Protein AF-A0A6V7K087-F1 (afdb_monomer_lite)

InterPro domains:
  IPR008580 PPPDE peptidase domain [PF05903] (1-78)
  IPR008580 PPPDE peptidase domain [PS51858] (1-78)
  IPR008580 PPPDE peptidase domain [PTHR12378] (1-77)
  IPR008580 PPPDE peptidase domain [SM01179] (1-78)
  IPR042266 PPPDE peptidase domain superfamily [G3DSA:3.90.1720.30] (1-78)

Organism: NCBI:txid1563983

Radius of gyration: 13.02 Å; chains: 1; bounding box: 31×25×28 Å

pLDDT: mean 95.35, std 3.65, range [83.94, 98.25]

Foldseek 3Di:
DFAAADQDQWFSDDDDDPQPCVVVPPVDGDDDDDDLDDDPDDPVRLVVVVVVVSNVRGNNPDDPPPHGRVVVVVVSRD

Sequence (78 aa):
YAYGGHSLPITGIFEITPRDAEELGEQFRFRQSVHIGYTDFTEEDVTRIVSELGKDFRGDRYHLMNKNCNHFSSQLTQ

Secondary structure (DSSP, 8-state):
-EE---SSSSB-EE---TT--GGG-TT---------------HHHHHHHHHHHHHHSBGGG-BTTTBSHHHHHHHHT-

Structure (mmCIF, N/CA/C/O backbone):
data_AF-A0A6V7K087-F1
#
_entry.id   AF-A0A6V7K087-F1
#
loop_
_atom_site.group_PDB
_atom_site.id
_atom_site.type_symbol
_atom_site.label_atom_id
_atom_site.label_alt_id
_atom_site.label_comp_id
_atom_site.label_asym_id
_atom_site.label_entity_id
_atom_site.label_seq_id
_atom_site.pdbx_PDB_ins_code
_atom_site.Cartn_x
_atom_site.Cartn_y
_atom_site.Cartn_z
_atom_site.occupancy
_atom_site.B_iso_or_equiv
_atom_site.auth_seq_id
_atom_site.auth_comp_id
_atom_site.auth_asym_id
_atom_site.auth_atom_id
_atom_site.pdbx_PDB_model_num
ATOM 1 N N . TYR A 1 1 ? -4.100 4.790 1.422 1.00 95.44 1 TYR A N 1
ATOM 2 C CA . TYR A 1 1 ? -3.530 3.449 1.185 1.00 95.44 1 TYR A CA 1
ATOM 3 C C . TYR A 1 1 ? -3.309 3.203 -0.297 1.00 95.44 1 TYR A C 1
ATOM 5 O O . TYR A 1 1 ? -4.154 3.583 -1.103 1.00 95.44 1 TYR A O 1
ATOM 13 N N . ALA A 1 2 ? -2.208 2.545 -0.642 1.00 95.69 2 ALA A N 1
ATOM 14 C CA . ALA A 1 2 ? -1.873 2.069 -1.982 1.00 95.69 2 ALA A CA 1
ATOM 15 C C . ALA A 1 2 ? -1.209 0.686 -1.881 1.00 95.69 2 ALA A C 1
ATOM 17 O O . ALA A 1 2 ? -0.750 0.313 -0.807 1.00 95.69 2 ALA A O 1
ATOM 18 N N . TYR A 1 3 ? -1.159 -0.068 -2.981 1.00 97.50 3 TYR A N 1
ATOM 19 C CA . TYR A 1 3 ? -0.489 -1.371 -3.044 1.00 97.50 3 TYR A CA 1
ATOM 20 C C . TYR A 1 3 ? 0.586 -1.365 -4.130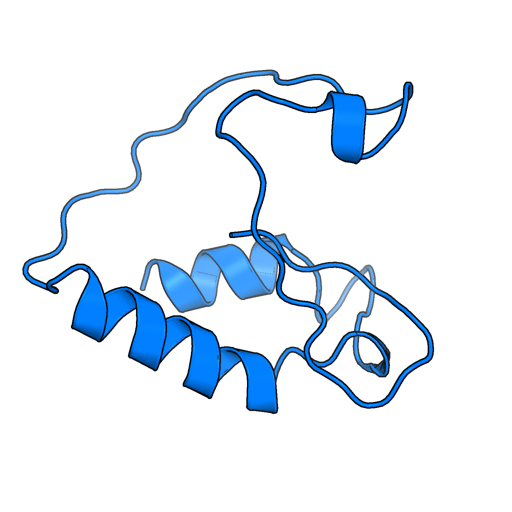 1.00 97.50 3 TYR A C 1
ATOM 22 O O . TYR A 1 3 ? 0.297 -1.050 -5.288 1.00 97.50 3 TYR A O 1
ATOM 30 N N . GLY A 1 4 ? 1.812 -1.720 -3.749 1.00 96.44 4 GLY A N 1
ATOM 31 C CA . GLY A 1 4 ? 2.987 -1.748 -4.614 1.00 96.44 4 GLY A CA 1
ATOM 32 C C . GLY A 1 4 ? 3.749 -3.067 -4.520 1.00 96.44 4 GLY A C 1
ATOM 33 O O . GLY A 1 4 ? 3.628 -3.818 -3.552 1.00 96.44 4 GLY A O 1
ATOM 34 N N . GLY A 1 5 ? 4.523 -3.358 -5.563 1.00 96.50 5 GLY A N 1
ATOM 35 C CA . GLY A 1 5 ? 5.343 -4.562 -5.645 1.00 96.50 5 GLY A CA 1
ATOM 36 C C . GLY A 1 5 ? 6.753 -4.355 -5.110 1.00 96.50 5 GLY A C 1
ATOM 37 O O . GLY A 1 5 ? 7.392 -3.348 -5.403 1.00 96.50 5 GLY A O 1
ATOM 38 N N . HIS A 1 6 ? 7.253 -5.341 -4.371 1.00 96.38 6 HIS A N 1
ATOM 39 C CA . HIS A 1 6 ? 8.645 -5.424 -3.921 1.00 96.38 6 HIS A CA 1
ATOM 40 C C . HIS A 1 6 ? 9.016 -6.882 -3.620 1.00 96.38 6 HIS A C 1
ATOM 42 O O . HIS A 1 6 ? 8.142 -7.710 -3.410 1.00 96.38 6 HIS A O 1
ATOM 48 N N . SER A 1 7 ? 10.299 -7.229 -3.528 1.00 96.81 7 SER A N 1
ATOM 49 C CA . SER A 1 7 ? 10.741 -8.631 -3.379 1.00 96.81 7 SER A CA 1
ATOM 50 C C . SER A 1 7 ? 10.527 -9.255 -1.990 1.00 96.81 7 SER A C 1
AT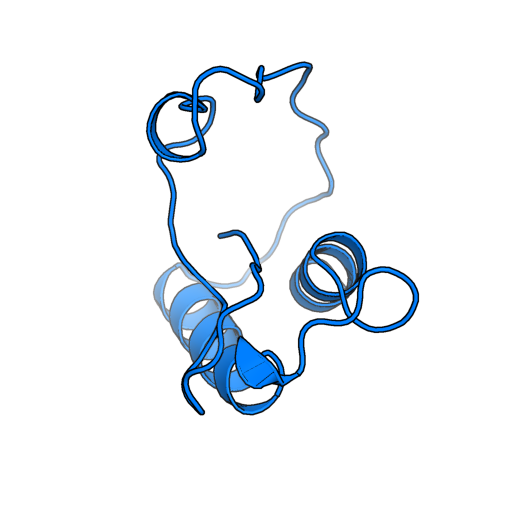OM 52 O O . SER A 1 7 ? 10.662 -10.467 -1.840 1.00 96.81 7 SER A O 1
ATOM 54 N N . LEU A 1 8 ? 10.225 -8.456 -0.964 1.00 96.69 8 LEU A N 1
ATOM 55 C CA . LEU A 1 8 ? 10.097 -8.937 0.414 1.00 96.69 8 LEU A CA 1
ATOM 56 C C . LEU A 1 8 ? 8.736 -9.614 0.687 1.00 96.69 8 LEU A C 1
ATOM 58 O O . LEU A 1 8 ? 7.710 -9.119 0.215 1.00 96.69 8 LEU A O 1
ATOM 62 N N . PRO A 1 9 ? 8.688 -10.674 1.522 1.00 96.81 9 PRO A N 1
ATOM 63 C CA . PRO A 1 9 ? 7.471 -11.420 1.862 1.00 96.81 9 PRO A CA 1
ATOM 64 C C . PRO A 1 9 ? 6.587 -10.713 2.909 1.00 96.81 9 PRO A C 1
ATOM 66 O O . PRO A 1 9 ? 5.999 -11.358 3.776 1.00 96.81 9 PRO A O 1
ATOM 69 N N . ILE A 1 10 ? 6.517 -9.385 2.844 1.00 97.50 10 ILE A N 1
ATOM 70 C CA . ILE A 1 10 ? 5.732 -8.512 3.728 1.00 97.50 10 ILE A CA 1
ATOM 71 C C . ILE A 1 10 ? 4.623 -7.822 2.928 1.00 97.50 10 ILE A C 1
ATOM 73 O O . ILE A 1 10 ? 4.600 -7.915 1.698 1.00 97.50 10 ILE A O 1
ATOM 77 N N . THR A 1 11 ? 3.691 -7.156 3.617 1.00 98.25 11 THR A N 1
ATOM 78 C CA . THR A 1 11 ? 2.636 -6.368 2.961 1.00 98.25 11 THR A CA 1
ATOM 79 C C . THR A 1 11 ? 3.246 -5.384 1.966 1.00 98.25 11 THR A C 1
ATOM 81 O O . THR A 1 11 ? 4.217 -4.705 2.283 1.00 98.25 11 THR A O 1
ATOM 84 N N . GLY A 1 12 ? 2.676 -5.326 0.766 1.00 98.12 12 GLY A N 1
ATOM 85 C CA . GLY A 1 12 ? 2.976 -4.275 -0.202 1.00 98.12 12 GLY A CA 1
ATOM 86 C C . GLY A 1 12 ? 2.033 -3.085 -0.057 1.00 98.12 12 GLY A C 1
ATOM 87 O O . GLY A 1 12 ? 2.063 -2.192 -0.900 1.00 98.12 12 GLY A O 1
ATOM 88 N N . ILE A 1 13 ? 1.130 -3.107 0.932 1.00 98.19 13 ILE A N 1
ATOM 89 C CA . ILE A 1 13 ? 0.251 -1.980 1.232 1.00 98.19 13 ILE A CA 1
ATOM 90 C C . ILE A 1 13 ? 1.042 -0.934 2.008 1.00 98.19 13 ILE A C 1
ATOM 92 O O . ILE A 1 13 ? 1.693 -1.256 3.000 1.00 98.19 13 ILE A O 1
ATOM 96 N N . PHE A 1 14 ? 0.933 0.315 1.578 1.00 95.88 14 PHE A N 1
ATOM 97 C CA . PHE A 1 14 ? 1.548 1.460 2.231 1.00 95.88 14 PHE A CA 1
ATOM 98 C C . PHE A 1 14 ? 0.602 2.663 2.248 1.00 95.88 14 PHE A C 1
ATOM 100 O O . PHE A 1 14 ? -0.425 2.708 1.556 1.00 95.88 14 PHE A O 1
ATOM 107 N N . GLU A 1 15 ? 0.944 3.639 3.075 1.00 94.44 15 GLU A N 1
ATOM 108 C CA . GLU A 1 15 ? 0.240 4.907 3.198 1.00 94.44 15 GLU A CA 1
ATOM 109 C C . GLU A 1 15 ? 1.015 6.001 2.478 1.00 94.44 15 GLU A C 1
ATOM 111 O O . GLU A 1 15 ? 2.239 5.982 2.453 1.00 94.44 15 GLU A O 1
ATOM 116 N N . ILE A 1 16 ? 0.273 6.924 1.873 1.00 91.56 16 ILE A N 1
ATOM 117 C CA . ILE A 1 16 ? 0.798 8.143 1.262 1.00 91.56 16 ILE A CA 1
ATOM 118 C C . ILE A 1 16 ? -0.143 9.275 1.626 1.00 91.56 16 ILE A C 1
ATOM 120 O O . ILE A 1 16 ? -1.363 9.068 1.728 1.00 91.56 16 ILE A O 1
ATOM 124 N N . THR A 1 17 ? 0.412 10.472 1.770 1.00 92.88 17 THR A N 1
ATOM 125 C CA . THR A 1 17 ? -0.402 11.672 1.939 1.00 92.88 17 THR A CA 1
ATOM 126 C C . THR A 1 17 ? -1.285 11.858 0.697 1.00 92.88 17 THR A C 1
ATOM 128 O O . THR A 1 17 ? -0.799 11.782 -0.435 1.00 92.88 17 THR A O 1
ATOM 131 N N . PRO A 1 18 ? -2.604 12.084 0.843 1.00 93.44 18 PRO A N 1
ATOM 132 C CA . PRO A 1 18 ? -3.477 12.267 -0.308 1.00 93.44 18 PRO A CA 1
ATOM 133 C C . PRO A 1 18 ? -2.988 13.392 -1.228 1.00 93.44 18 PRO A C 1
ATOM 135 O O . PRO A 1 18 ? -2.774 14.515 -0.781 1.00 93.44 18 PRO A O 1
ATOM 138 N N . ARG A 1 19 ? -2.911 13.101 -2.535 1.00 90.56 19 ARG A N 1
ATOM 139 C CA . ARG A 1 19 ? -2.432 14.005 -3.607 1.00 90.56 19 ARG A CA 1
ATOM 140 C C . ARG A 1 19 ? -0.927 14.279 -3.607 1.00 90.56 19 ARG A C 1
ATOM 142 O O . ARG A 1 19 ? -0.470 14.936 -4.539 1.00 90.56 19 ARG A O 1
ATOM 149 N N . ASP A 1 20 ? -0.184 13.743 -2.647 1.00 88.75 20 ASP A N 1
ATOM 150 C CA . ASP A 1 20 ? 1.269 13.757 -2.680 1.00 88.75 20 ASP A CA 1
ATOM 151 C C . ASP A 1 20 ? 1.767 12.581 -3.529 1.00 88.75 20 ASP A C 1
ATOM 153 O O . ASP A 1 20 ? 1.628 11.413 -3.166 1.00 88.75 20 ASP A O 1
ATOM 157 N N . ALA A 1 21 ? 2.253 12.898 -4.727 1.00 85.38 21 ALA A N 1
ATOM 158 C CA . ALA A 1 21 ? 2.830 11.919 -5.641 1.00 85.38 21 ALA A CA 1
ATOM 159 C C . ALA A 1 21 ? 4.365 11.945 -5.622 1.00 85.38 21 ALA A C 1
ATOM 161 O O . ALA A 1 21 ? 4.975 11.117 -6.299 1.00 85.38 21 ALA A O 1
ATOM 162 N N . GLU A 1 22 ? 4.988 12.864 -4.873 1.00 85.62 22 GLU A N 1
ATOM 163 C CA . GLU A 1 22 ? 6.448 13.015 -4.847 1.00 85.62 22 GLU A CA 1
ATOM 164 C C . GLU A 1 22 ? 7.109 11.767 -4.252 1.00 85.62 22 GLU A C 1
ATOM 166 O O . GLU A 1 22 ? 8.109 11.281 -4.782 1.00 85.62 22 GLU A O 1
ATOM 171 N N . GLU A 1 23 ? 6.472 11.162 -3.244 1.00 83.94 23 GLU A N 1
ATOM 172 C CA . GLU A 1 23 ? 6.919 9.913 -2.611 1.00 83.94 23 GLU A CA 1
ATOM 173 C C . GLU A 1 23 ? 6.910 8.696 -3.556 1.00 83.94 23 GLU A C 1
ATOM 175 O O . GLU A 1 23 ? 7.611 7.714 -3.314 1.00 83.94 23 GLU A O 1
ATOM 180 N N . LEU A 1 24 ? 6.143 8.745 -4.652 1.00 85.94 24 LEU A N 1
ATOM 181 C CA . LEU A 1 24 ? 6.078 7.668 -5.650 1.00 85.94 24 LEU A CA 1
ATOM 182 C C . LEU A 1 24 ? 7.142 7.820 -6.750 1.00 85.94 24 LEU A C 1
ATOM 184 O O . LEU A 1 24 ? 7.384 6.879 -7.511 1.00 85.94 24 LEU A O 1
ATOM 188 N N . GLY A 1 25 ? 7.780 8.990 -6.835 1.00 87.06 25 GLY A N 1
ATOM 189 C CA . GLY A 1 25 ? 8.782 9.345 -7.834 1.00 87.06 25 GLY A CA 1
ATOM 190 C C . GLY A 1 25 ? 8.264 10.290 -8.923 1.00 87.06 25 GLY A C 1
ATOM 191 O O . GLY A 1 25 ? 7.069 10.394 -9.193 1.00 87.06 25 GLY A O 1
ATOM 192 N N . GLU A 1 26 ? 9.198 10.948 -9.612 1.00 88.25 26 GLU A N 1
ATOM 193 C CA . GLU A 1 26 ? 8.937 12.062 -10.547 1.00 88.25 26 GLU A CA 1
ATOM 194 C C . GLU A 1 26 ? 8.012 11.722 -11.733 1.00 88.25 26 GLU A C 1
ATOM 196 O O . GLU A 1 26 ? 7.474 12.608 -12.401 1.00 88.25 26 GLU A O 1
ATOM 201 N N . GLN A 1 27 ? 7.827 10.432 -12.021 1.00 90.19 27 GLN A N 1
ATOM 202 C CA . GLN A 1 27 ? 6.974 9.950 -13.108 1.00 90.19 27 GLN A CA 1
ATOM 203 C C . GLN A 1 27 ? 5.483 9.957 -12.747 1.00 90.19 27 GLN A C 1
ATOM 205 O O . GLN A 1 27 ? 4.636 9.852 -13.638 1.00 90.19 27 GLN A O 1
ATOM 210 N N . PHE A 1 28 ? 5.144 10.085 -11.464 1.00 89.50 28 PHE A N 1
ATOM 211 C CA . PHE A 1 28 ? 3.768 10.048 -10.994 1.00 89.50 28 PHE A CA 1
ATOM 212 C C . PHE A 1 28 ? 3.215 11.457 -10.810 1.00 89.50 28 PHE A C 1
ATOM 214 O O . PHE A 1 28 ? 3.869 12.360 -10.297 1.00 89.50 28 PHE A O 1
ATOM 221 N N . ARG A 1 29 ? 1.971 11.657 -11.250 1.00 91.88 29 ARG A N 1
ATOM 222 C CA . ARG A 1 29 ? 1.241 12.913 -11.068 1.00 91.88 29 ARG A CA 1
ATOM 223 C C . ARG A 1 29 ? -0.179 12.617 -10.634 1.00 91.88 29 ARG A C 1
ATOM 225 O O . ARG A 1 29 ? -0.861 11.786 -11.237 1.00 91.88 29 ARG A O 1
ATOM 232 N N . PHE A 1 30 ? -0.644 13.337 -9.620 1.00 93.44 30 PHE A N 1
ATOM 233 C CA . PHE A 1 30 ? -2.048 13.312 -9.245 1.00 93.44 30 PHE A CA 1
ATOM 234 C C . PHE A 1 30 ? -2.900 13.876 -10.389 1.00 93.44 30 PHE A C 1
ATOM 236 O O . PHE A 1 30 ? -2.649 14.974 -10.884 1.00 93.44 30 PHE A O 1
ATOM 243 N N . ARG A 1 31 ? -3.919 13.120 -10.810 1.00 94.62 31 ARG A N 1
ATOM 244 C CA . ARG A 1 31 ? -4.840 13.541 -11.874 1.00 94.62 31 ARG A CA 1
ATOM 245 C C . ARG A 1 31 ? -6.153 14.087 -11.324 1.00 94.62 31 ARG A C 1
ATOM 247 O O . ARG A 1 31 ? -6.593 15.146 -11.753 1.00 94.62 31 ARG A O 1
ATOM 254 N N . GLN A 1 32 ? -6.811 13.333 -10.445 1.00 96.19 32 GLN A N 1
ATOM 255 C CA . GLN A 1 32 ? -8.127 13.672 -9.901 1.00 96.19 32 GLN A CA 1
ATOM 256 C C . GLN A 1 32 ? -8.469 12.812 -8.681 1.00 96.19 32 GLN A C 1
ATOM 258 O O . GLN A 1 32 ? -7.906 11.733 -8.495 1.00 96.19 32 GLN A O 1
ATOM 263 N N . SER A 1 33 ? -9.444 13.269 -7.896 1.00 95.81 33 SER A N 1
ATOM 264 C CA . SER A 1 33 ? -10.095 12.480 -6.849 1.00 95.81 33 SER A CA 1
ATOM 265 C C . SER A 1 33 ? -11.452 11.999 -7.356 1.00 95.81 33 SER A C 1
ATOM 267 O O . SER A 1 33 ? -12.219 12.793 -7.895 1.00 95.81 33 SER A O 1
ATOM 269 N N . VAL A 1 34 ? -11.753 10.716 -7.161 1.00 95.69 34 VAL A N 1
ATOM 270 C CA . VAL A 1 34 ? -13.053 10.118 -7.492 1.00 95.69 34 VAL A CA 1
ATOM 271 C C . VAL A 1 34 ? -13.721 9.695 -6.189 1.00 95.69 34 VAL A C 1
ATOM 273 O O . VAL A 1 34 ? -13.112 8.984 -5.393 1.00 95.69 34 VAL A O 1
ATOM 276 N N . HIS A 1 35 ? -14.948 10.156 -5.951 1.00 96.19 35 HIS A N 1
ATOM 277 C CA . HIS A 1 35 ? -15.729 9.737 -4.788 1.00 96.19 35 HIS A CA 1
ATOM 278 C C . HIS A 1 35 ? -16.324 8.348 -5.042 1.00 96.19 35 HIS A C 1
ATOM 280 O O . HIS A 1 35 ? -17.020 8.159 -6.037 1.00 96.19 35 HIS A O 1
ATOM 286 N N . ILE A 1 36 ? -16.029 7.393 -4.157 1.00 95.62 36 ILE A N 1
ATOM 287 C CA . ILE A 1 36 ? -16.490 6.001 -4.274 1.00 95.62 36 ILE A CA 1
ATOM 288 C C . ILE A 1 36 ? -17.752 5.754 -3.436 1.00 95.62 36 ILE A C 1
ATOM 290 O O . ILE A 1 36 ? -18.642 5.037 -3.879 1.00 95.62 36 ILE A O 1
ATOM 294 N N . GLY A 1 37 ? -17.854 6.377 -2.259 1.00 96.31 37 GLY A N 1
ATOM 295 C CA . GLY A 1 37 ? -18.994 6.238 -1.358 1.00 96.31 37 GLY A CA 1
ATOM 296 C C . GLY A 1 37 ? -18.655 6.642 0.076 1.00 96.31 37 GLY A C 1
ATOM 297 O O . GLY A 1 37 ? -17.671 7.347 0.321 1.00 96.31 37 GLY A O 1
ATOM 298 N N . TYR A 1 38 ? -19.474 6.165 1.010 1.00 96.25 38 TYR A N 1
ATOM 299 C CA . TYR A 1 38 ? -19.326 6.356 2.452 1.00 96.25 38 TYR A CA 1
ATOM 300 C C . TYR A 1 38 ? -19.268 4.999 3.152 1.00 96.25 38 TYR A C 1
ATOM 302 O O . TYR A 1 38 ? -19.731 3.999 2.608 1.00 96.25 38 TYR A O 1
ATOM 310 N N . THR A 1 39 ? -18.714 4.977 4.359 1.00 96.62 39 THR A N 1
ATOM 311 C CA . THR A 1 39 ? -18.675 3.791 5.211 1.00 96.62 39 THR A CA 1
ATOM 312 C C . THR A 1 39 ? -19.016 4.168 6.646 1.00 96.62 39 THR A C 1
ATOM 314 O O . THR A 1 39 ? -18.675 5.264 7.089 1.00 96.62 39 THR A O 1
ATOM 317 N N . ASP A 1 40 ? -19.670 3.250 7.355 1.00 97.56 40 ASP A N 1
ATOM 318 C CA . ASP A 1 40 ? -19.938 3.355 8.793 1.00 97.56 40 ASP A CA 1
ATOM 319 C C . ASP A 1 40 ? -18.756 2.843 9.639 1.00 97.56 40 ASP A C 1
ATOM 321 O O . ASP A 1 40 ? -18.802 2.888 10.869 1.00 97.56 40 ASP A O 1
ATOM 325 N N . PHE A 1 41 ? -17.692 2.341 8.997 1.00 97.56 41 PHE A N 1
ATOM 326 C CA . PHE A 1 41 ? -16.480 1.908 9.685 1.00 97.56 41 PHE A CA 1
ATOM 327 C C . PHE A 1 41 ? -15.738 3.085 10.312 1.00 97.56 41 PHE A C 1
ATOM 329 O O . PHE A 1 41 ? -15.562 4.144 9.707 1.00 97.56 41 PHE A O 1
ATOM 336 N N . THR A 1 42 ? -15.246 2.856 11.526 1.00 98.25 42 THR A N 1
ATOM 337 C CA . THR A 1 42 ? -14.340 3.784 12.199 1.00 98.25 42 THR A CA 1
ATOM 338 C C . THR A 1 42 ? -12.946 3.743 11.567 1.00 98.25 42 THR A C 1
ATOM 340 O O . THR A 1 42 ? -12.599 2.824 10.824 1.00 98.25 42 THR A O 1
ATOM 343 N N . GLU A 1 43 ? -12.102 4.721 11.889 1.00 96.44 43 GLU A N 1
ATOM 344 C CA . GLU A 1 43 ? -10.695 4.725 11.470 1.00 96.44 43 GLU A CA 1
ATOM 345 C C . GLU A 1 43 ? -9.934 3.473 11.953 1.00 96.44 43 GLU A C 1
ATOM 347 O O . GLU A 1 43 ? -9.134 2.888 11.217 1.00 96.44 43 GLU A O 1
ATOM 352 N N . GLU A 1 44 ? -10.236 3.009 13.168 1.00 98.06 44 GLU A N 1
ATOM 353 C CA . GLU A 1 44 ? -9.669 1.788 13.748 1.00 98.06 44 GLU A CA 1
ATOM 354 C C . GLU A 1 44 ? -10.112 0.540 12.971 1.00 98.06 44 GLU A C 1
ATOM 356 O O . GLU A 1 44 ? -9.299 -0.347 12.690 1.00 98.06 44 GLU A O 1
ATOM 361 N N . ASP A 1 45 ? -11.383 0.487 12.558 1.00 98.19 45 ASP A N 1
ATOM 362 C CA . ASP A 1 45 ? -11.895 -0.588 11.708 1.00 98.19 45 ASP A CA 1
ATOM 363 C C . ASP A 1 45 ? -11.210 -0.602 10.344 1.00 98.19 45 ASP A C 1
ATOM 365 O O . ASP A 1 45 ? -10.764 -1.663 9.905 1.00 98.19 45 ASP A O 1
ATOM 369 N N . VAL A 1 46 ? -11.060 0.559 9.699 1.00 97.38 46 VAL A N 1
ATOM 370 C CA . VAL A 1 46 ? -10.352 0.675 8.415 1.00 97.38 46 VAL A CA 1
ATOM 371 C C . VAL A 1 46 ? -8.902 0.212 8.555 1.00 97.38 46 VAL A C 1
ATOM 373 O O . VAL A 1 46 ? -8.432 -0.585 7.742 1.00 97.38 46 VAL A O 1
ATOM 376 N N . THR A 1 47 ? -8.212 0.625 9.618 1.00 97.25 47 THR A N 1
ATOM 377 C CA . THR A 1 47 ? -6.832 0.199 9.898 1.00 97.25 47 THR A CA 1
ATOM 378 C C . THR A 1 47 ? -6.735 -1.321 10.051 1.00 97.25 47 THR A C 1
ATOM 380 O O . THR A 1 47 ? -5.850 -1.964 9.475 1.00 97.25 47 THR A O 1
ATOM 383 N N . ARG A 1 48 ? -7.678 -1.932 10.777 1.00 98.06 48 ARG A N 1
ATOM 384 C CA . ARG A 1 48 ? -7.752 -3.389 10.946 1.00 98.06 48 ARG A CA 1
ATOM 385 C C 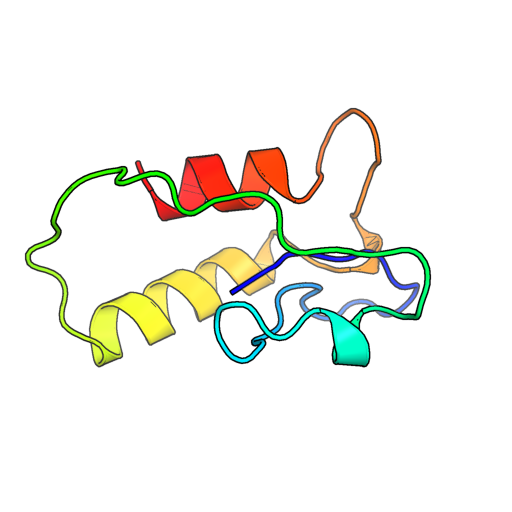. ARG A 1 48 ? -8.045 -4.104 9.628 1.00 98.06 48 ARG A C 1
ATOM 387 O O . ARG A 1 48 ? -7.377 -5.091 9.328 1.00 98.06 48 ARG A O 1
ATOM 394 N N . ILE A 1 49 ? -8.985 -3.601 8.828 1.00 97.81 49 ILE A N 1
ATOM 395 C CA . ILE A 1 49 ? -9.312 -4.142 7.499 1.00 97.81 49 ILE A CA 1
ATOM 396 C C . ILE A 1 49 ? -8.072 -4.116 6.601 1.00 97.81 49 ILE A C 1
ATOM 398 O O . ILE A 1 49 ? -7.722 -5.133 6.004 1.00 97.81 49 ILE A O 1
ATOM 402 N N . VAL A 1 50 ? -7.362 -2.988 6.546 1.00 97.88 50 VAL A N 1
ATOM 403 C CA . VAL A 1 50 ? -6.138 -2.845 5.747 1.00 97.88 50 VAL A CA 1
ATOM 404 C C . VAL A 1 50 ? -5.045 -3.810 6.213 1.00 97.88 50 VAL A C 1
ATOM 406 O O . VAL A 1 50 ? -4.394 -4.441 5.380 1.00 97.88 50 VAL A O 1
ATOM 409 N N . SER A 1 51 ? -4.867 -3.974 7.526 1.00 97.38 51 SER A N 1
ATOM 410 C CA . SER A 1 51 ? -3.912 -4.933 8.096 1.00 97.38 51 SER A CA 1
ATOM 411 C C . SER A 1 51 ? -4.236 -6.380 7.701 1.00 97.38 51 SER A C 1
ATOM 413 O O . SER A 1 51 ? -3.347 -7.129 7.283 1.00 97.38 51 SER A O 1
ATOM 415 N N . GLU A 1 52 ? -5.514 -6.769 7.746 1.00 98.00 52 GLU A N 1
ATOM 416 C CA . GLU A 1 52 ? -5.958 -8.093 7.298 1.00 98.00 52 GLU A CA 1
ATOM 417 C C . GLU A 1 52 ? -5.750 -8.291 5.790 1.00 98.00 52 GLU A C 1
ATOM 419 O O . GLU A 1 52 ? -5.199 -9.316 5.379 1.00 98.00 52 GLU A O 1
ATOM 424 N N . LEU A 1 53 ? -6.085 -7.293 4.964 1.00 97.94 53 LEU A N 1
ATOM 425 C CA . LEU A 1 53 ? -5.801 -7.319 3.524 1.00 97.94 53 LEU A CA 1
ATOM 426 C C . LEU A 1 53 ? -4.294 -7.441 3.248 1.00 97.94 53 LEU A C 1
ATOM 428 O O . LEU A 1 53 ? -3.893 -8.164 2.336 1.00 97.94 53 LEU A O 1
ATOM 432 N N . GLY A 1 54 ? -3.442 -6.814 4.062 1.00 97.62 54 GLY A N 1
ATOM 433 C CA . GLY A 1 54 ? -1.982 -6.877 3.936 1.00 97.62 54 GLY A CA 1
ATOM 434 C C . GLY A 1 54 ? -1.395 -8.285 4.047 1.00 97.62 54 GLY A C 1
ATOM 435 O O . GLY A 1 54 ? -0.317 -8.545 3.505 1.00 97.62 54 GLY A O 1
ATOM 436 N N . LYS A 1 55 ? -2.114 -9.228 4.673 1.00 97.12 55 LYS A N 1
ATOM 437 C C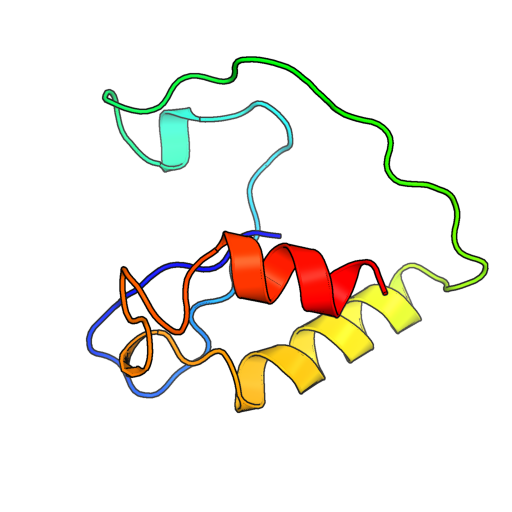A . LYS A 1 55 ? -1.721 -10.648 4.708 1.00 97.12 55 LYS A CA 1
ATOM 438 C C . LYS A 1 55 ? -1.797 -11.297 3.323 1.00 97.12 55 LYS A C 1
ATOM 440 O O . LYS A 1 55 ? -0.984 -12.171 3.012 1.00 97.12 55 LYS A O 1
ATOM 445 N N . ASP A 1 56 ? -2.742 -10.867 2.485 1.00 96.62 56 ASP A N 1
ATOM 446 C CA . ASP A 1 56 ? -2.906 -11.370 1.118 1.00 96.62 56 ASP A CA 1
ATOM 447 C C . ASP A 1 56 ? -2.196 -10.493 0.067 1.00 96.62 56 ASP A C 1
ATOM 449 O O . ASP A 1 56 ? -1.571 -11.010 -0.873 1.00 96.62 56 ASP A O 1
ATOM 453 N N . PHE A 1 57 ? -2.225 -9.172 0.250 1.00 98.06 57 PHE A N 1
ATOM 454 C CA . PHE A 1 57 ? -1.548 -8.172 -0.582 1.00 98.06 57 PHE A CA 1
ATOM 455 C C . PHE A 1 57 ? -0.088 -7.975 -0.169 1.00 98.06 57 PHE A C 1
ATOM 457 O O . PHE A 1 57 ? 0.363 -6.878 0.160 1.00 98.06 57 PHE A O 1
ATOM 464 N N . ARG A 1 58 ? 0.687 -9.057 -0.226 1.00 98.06 58 ARG A N 1
ATOM 465 C CA . ARG A 1 58 ? 2.142 -8.992 -0.061 1.00 98.06 58 ARG A CA 1
ATOM 466 C C . ARG A 1 58 ? 2.818 -8.372 -1.276 1.00 98.06 58 ARG A C 1
ATOM 468 O O . ARG A 1 58 ? 2.391 -8.617 -2.406 1.00 98.06 58 ARG A O 1
ATOM 475 N N . GLY A 1 59 ? 3.884 -7.608 -1.064 1.00 97.88 59 GLY A N 1
ATOM 476 C CA . GLY A 1 59 ? 4.604 -6.956 -2.158 1.00 97.88 59 GLY A CA 1
ATOM 477 C C . GLY A 1 59 ? 5.225 -7.960 -3.128 1.00 97.88 59 GLY A C 1
ATOM 478 O O . GLY A 1 59 ? 5.199 -7.728 -4.335 1.00 97.88 59 GLY A O 1
ATOM 479 N N . ASP A 1 60 ? 5.676 -9.120 -2.637 1.00 97.88 60 ASP A N 1
ATOM 480 C CA . ASP A 1 60 ? 6.259 -10.183 -3.473 1.00 97.88 60 ASP A CA 1
ATOM 481 C C . ASP A 1 60 ? 5.223 -10.973 -4.287 1.00 97.88 60 ASP A C 1
ATOM 483 O O . ASP A 1 60 ? 5.576 -11.793 -5.131 1.00 97.88 60 ASP A O 1
ATOM 487 N N . ARG A 1 61 ? 3.932 -10.705 -4.061 1.00 97.69 61 ARG A N 1
ATOM 488 C CA . ARG A 1 61 ? 2.810 -11.251 -4.839 1.00 97.69 61 ARG A CA 1
ATOM 489 C C . ARG A 1 61 ? 2.231 -10.253 -5.838 1.00 97.69 61 ARG A C 1
ATOM 491 O O . ARG A 1 61 ? 1.235 -10.570 -6.491 1.00 97.69 61 ARG A O 1
ATOM 498 N N . TYR A 1 62 ? 2.821 -9.064 -5.951 1.00 98.00 62 TYR A N 1
ATOM 499 C CA . TYR A 1 62 ? 2.346 -8.056 -6.887 1.00 98.00 62 TYR A CA 1
ATOM 500 C C . TYR A 1 62 ? 2.507 -8.558 -8.319 1.00 98.00 62 TYR A C 1
ATOM 502 O O . TYR A 1 62 ? 3.585 -8.971 -8.746 1.00 98.00 62 TYR A O 1
ATOM 510 N N . HIS A 1 63 ? 1.425 -8.484 -9.083 1.00 97.50 63 HIS A N 1
ATOM 511 C CA . HIS A 1 63 ? 1.401 -8.868 -10.480 1.00 97.50 63 HIS A CA 1
ATOM 512 C C . HIS A 1 63 ? 0.673 -7.810 -11.297 1.00 97.50 63 HIS A C 1
ATOM 514 O O . HIS A 1 63 ? -0.524 -7.583 -11.100 1.00 97.50 63 HIS A O 1
ATOM 520 N N . LEU A 1 64 ? 1.372 -7.229 -12.278 1.00 95.81 64 LEU A N 1
ATOM 521 C CA . LEU A 1 64 ? 0.884 -6.104 -13.081 1.00 95.81 64 LEU A CA 1
ATOM 522 C C . LEU A 1 64 ? -0.509 -6.346 -13.677 1.00 95.81 64 LEU A C 1
ATOM 524 O O . LEU A 1 64 ? -1.316 -5.425 -13.709 1.00 95.81 64 LEU A O 1
ATOM 528 N N . MET A 1 65 ? -0.807 -7.579 -14.093 1.00 96.44 65 MET A N 1
ATOM 529 C CA . MET A 1 65 ? -2.087 -7.919 -14.731 1.00 96.44 65 MET A CA 1
ATOM 530 C C . MET A 1 65 ? -3.128 -8.537 -13.792 1.00 96.44 65 MET A C 1
ATOM 532 O O . MET A 1 65 ? -4.314 -8.417 -14.061 1.00 96.44 65 MET A O 1
ATOM 536 N N . ASN A 1 66 ? -2.707 -9.197 -12.708 1.00 95.38 66 ASN A N 1
ATOM 537 C CA . ASN A 1 66 ? -3.568 -10.153 -11.986 1.00 95.38 66 ASN A CA 1
ATOM 538 C C . ASN A 1 66 ? -3.739 -9.815 -10.500 1.00 95.38 66 ASN A C 1
ATOM 540 O O . ASN A 1 66 ? -4.628 -10.352 -9.848 1.00 95.38 66 ASN A O 1
ATOM 544 N N . LYS A 1 67 ? -2.856 -8.978 -9.942 1.00 97.25 67 LYS A N 1
ATOM 545 C CA . LYS A 1 67 ? -2.879 -8.585 -8.532 1.00 97.25 67 LYS A CA 1
ATOM 546 C C . LYS A 1 67 ? -2.085 -7.295 -8.357 1.00 97.25 67 LYS A C 1
ATOM 548 O O . LYS A 1 67 ? -0.906 -7.316 -8.026 1.00 97.25 67 LYS A O 1
ATOM 553 N N . ASN A 1 68 ? -2.725 -6.174 -8.662 1.00 97.75 68 ASN A N 1
ATOM 554 C CA . ASN A 1 68 ? -2.113 -4.842 -8.673 1.00 97.75 68 ASN A CA 1
ATOM 555 C C . ASN A 1 68 ? -2.906 -3.855 -7.799 1.00 97.75 68 ASN A C 1
ATOM 557 O O . ASN A 1 68 ? -3.881 -4.237 -7.145 1.00 97.75 68 ASN A O 1
ATOM 561 N N . CYS A 1 69 ? -2.510 -2.583 -7.813 1.00 96.38 69 CYS A N 1
ATOM 562 C CA . CYS A 1 69 ? -3.157 -1.518 -7.048 1.00 96.38 69 CYS A CA 1
ATOM 563 C C . CYS A 1 69 ? -4.680 -1.424 -7.259 1.00 96.38 69 CYS A C 1
ATOM 565 O O . CYS A 1 69 ? -5.400 -1.227 -6.287 1.00 96.38 69 CYS A O 1
ATOM 567 N N . ASN A 1 70 ? -5.192 -1.658 -8.473 1.00 97.12 70 ASN A N 1
ATOM 568 C CA . ASN A 1 70 ? -6.631 -1.594 -8.754 1.00 97.12 70 ASN A CA 1
ATOM 569 C C . ASN A 1 70 ? -7.409 -2.724 -8.064 1.00 97.12 70 ASN A C 1
ATOM 571 O O . ASN A 1 70 ? -8.530 -2.513 -7.609 1.00 97.12 70 ASN A O 1
ATOM 575 N N . HIS A 1 71 ? -6.812 -3.915 -7.961 1.00 98.25 71 HIS A N 1
ATOM 576 C CA . HIS A 1 71 ? -7.429 -5.050 -7.269 1.00 98.25 71 HIS A CA 1
ATOM 577 C C . HIS A 1 71 ? -7.513 -4.784 -5.765 1.00 98.25 71 HIS A C 1
ATOM 579 O O . HIS A 1 71 ? -8.542 -5.051 -5.152 1.00 98.25 71 HIS A O 1
ATOM 585 N N . PHE A 1 72 ? -6.450 -4.211 -5.191 1.00 98.19 72 PHE A N 1
ATOM 586 C CA . PHE A 1 72 ? -6.448 -3.770 -3.799 1.00 98.19 72 PHE A CA 1
ATOM 587 C C . PHE A 1 72 ? -7.510 -2.697 -3.549 1.00 98.19 72 PHE A C 1
ATOM 589 O O . PHE A 1 72 ? -8.345 -2.869 -2.665 1.00 98.19 72 PHE A O 1
ATOM 596 N N . SER A 1 73 ? -7.529 -1.630 -4.358 1.00 97.50 73 SER A N 1
ATOM 597 C CA . SER A 1 73 ? -8.529 -0.567 -4.235 1.00 97.50 73 SER A CA 1
ATOM 598 C C . SER A 1 73 ? -9.949 -1.118 -4.327 1.00 97.50 73 SER A C 1
ATOM 600 O O . SER A 1 73 ? -10.774 -0.770 -3.495 1.00 97.50 73 SER A O 1
ATOM 602 N N . SER A 1 74 ? -10.220 -2.027 -5.269 1.00 96.94 74 SER A N 1
ATOM 603 C CA . SER A 1 74 ? -11.542 -2.642 -5.396 1.00 96.94 74 SER A CA 1
ATOM 604 C C . SER A 1 74 ? -11.935 -3.496 -4.192 1.00 96.94 74 SER A C 1
ATOM 606 O O . SER A 1 74 ? -13.117 -3.525 -3.877 1.00 96.94 74 SER A O 1
ATOM 608 N N . GLN A 1 75 ? -11.004 -4.219 -3.559 1.00 97.38 75 GLN A N 1
ATOM 609 C CA . GLN A 1 75 ? -11.319 -5.021 -2.370 1.00 97.38 75 GLN A CA 1
ATOM 610 C C . GLN A 1 75 ? -11.508 -4.158 -1.123 1.00 97.38 75 GLN A C 1
ATOM 612 O O . GLN A 1 75 ? -12.337 -4.486 -0.284 1.00 97.3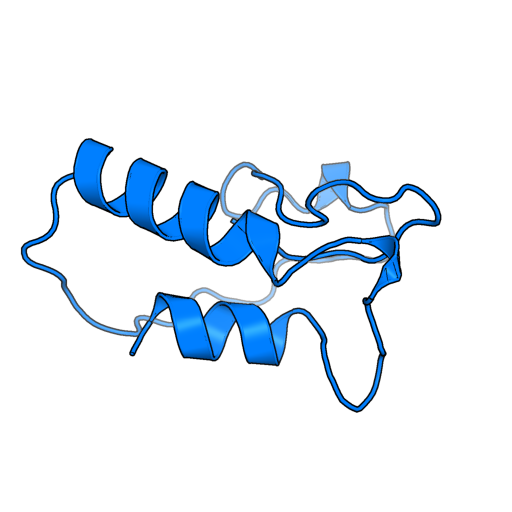8 75 GLN A O 1
ATOM 617 N N . LEU A 1 76 ? -10.765 -3.055 -1.001 1.00 97.00 76 LEU A N 1
ATOM 618 C CA . LEU A 1 76 ? -10.893 -2.136 0.130 1.00 97.00 76 LEU A CA 1
ATOM 619 C C . LEU A 1 76 ? -12.217 -1.353 0.108 1.00 97.00 76 L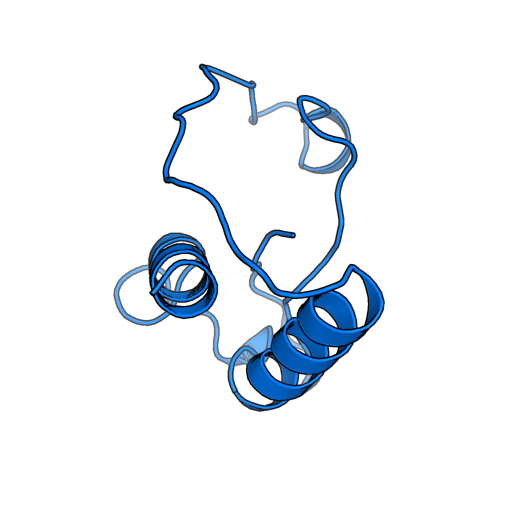EU A C 1
ATOM 621 O O . LEU A 1 76 ? -12.690 -0.939 1.160 1.00 97.00 76 LEU A O 1
ATOM 625 N N . THR A 1 77 ? -12.786 -1.110 -1.076 1.00 94.88 77 THR A N 1
ATOM 626 C CA . THR A 1 77 ? -13.988 -0.277 -1.247 1.00 94.88 77 THR A CA 1
ATOM 627 C C . THR A 1 77 ? -15.270 -1.061 -1.552 1.00 94.88 77 THR A C 1
ATOM 629 O O . THR A 1 77 ? -16.251 -0.433 -1.950 1.00 94.88 77 THR A O 1
ATOM 632 N N . GLN A 1 78 ? -15.251 -2.396 -1.475 1.00 84.75 78 GLN A N 1
ATOM 633 C CA . GLN A 1 78 ? -16.458 -3.236 -1.567 1.00 84.75 78 GLN A CA 1
ATOM 634 C C . GLN A 1 78 ? -17.238 -3.211 -0.255 1.00 84.75 78 GLN A C 1
ATOM 636 O O . GLN A 1 78 ? -18.485 -3.207 -0.346 1.00 84.75 78 GLN A O 1
#